Protein 4WXW (pdb70)

B-factor: mean 32.72, std 11.82, range [16.76, 80.88]

Organism: Pseudomonas aeruginosa (strain ATCC 15692 / DSM 22644 / CIP 104116 / JCM 14847 / LMG 12228 / 1C / PRS 101 / PAO1) (NCBI:txid208964)

GO terms:
  GO:0052621 diguanylate cyclase activity (F, IDA)
  GO:1900192 positive regulation of single-species biofilm formation (P, IDA)
  GO:0005515 protein binding (F, EXP)
  GO:0044010 single-species biofilm formation (P, IMP)
  GO:0071978 bacterial-type flagellum-dependent swarming motility (P, IMP)

Radius of gyration: 15.34 Å; Cα contacts (8 Å, |Δi|>4): 301; chains: 1; bounding box: 46×25×40 Å

Sequence (165 aa):
VATDELTGLFNRRHFMRMASRALEDLLPNRQHGLALIDLDHFKRINDRHGHAAGDRVLQTFAAVARSCLRDGDVLARYGGEEFVLLLPHADAEQLESSCCERLRLAFQQAEPVGVTVDTLSLSVGMTLLYADDDLDEALQRADQALYRAKRGGRNRCDATWEVTSA

Foldseek 3Di:
DQADPLQRAGAAVNVLVVVQVLLQPFDAVFKKKKKKKAWPCLVVCCVVPNDVSSSLLLNQLSVLLVVLDDDPKHKYHNDDRMIMTIGRRDDPVVNQVSVLSSFVSSQVTDRPPDDDDTIGMQMFMEMRHHVDDPVVRVVQNVVQSV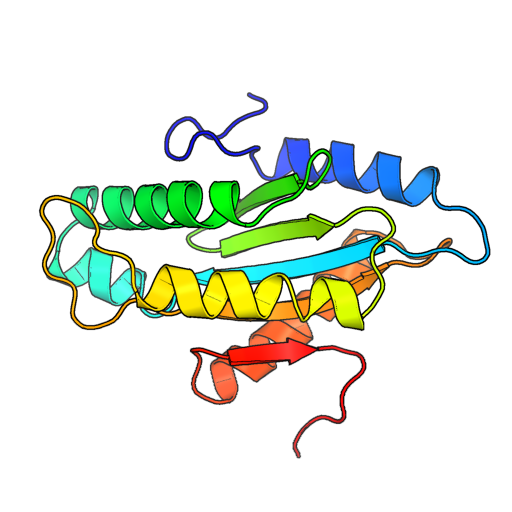QCVVVPHRDYGYSVDDGDD

Structure (mmCIF, N/CA/C/O backbone):
data_4WXW
#
_entry.id   4WXW
#
_cell.length_a   50.913
_cell.length_b   51.102
_cell.length_c   54.590
_cell.angle_alpha   90.00
_cell.angle_beta   90.00
_cell.angle_gamma   90.00
#
_symmetry.space_group_name_H-M   'P 21 21 21'
#
loop_
_entity.id
_entity.type
_entity.pdbx_description
1 polymer 'Uncharacterized protein'
2 non-polymer 'MAGNESIUM ION'
3 water water
#
loop_
_atom_site.group_PDB
_atom_site.id
_atom_site.type_symbol
_atom_site.label_atom_id
_atom_site.label_alt_id
_atom_site.label_comp_id
_atom_site.label_asym_id
_atom_site.label_entity_id
_atom_site.label_seq_id
_atom_site.pdbx_PDB_ins_code
_atom_site.Cartn_x
_atom_site.Cartn_y
_atom_site.Cartn_z
_atom_site.occupancy
_atom_site.B_iso_or_equiv
_atom_site.auth_seq_id
_atom_site.auth_comp_id
_atom_site.auth_asym_id
_atom_site.auth_atom_id
_atom_site.pdbx_PDB_model_num
ATOM 1 N N . VAL A 1 24 ? -11.270 15.599 -23.779 1.00 51.67 323 VAL A N 1
ATOM 2 C CA . VAL A 1 24 ? -11.916 16.314 -22.683 1.00 52.65 323 VAL A CA 1
ATOM 3 C C . VAL A 1 24 ? -12.372 15.328 -21.607 1.00 48.53 323 VAL A C 1
ATOM 4 O O . VAL A 1 24 ? -12.517 15.690 -20.439 1.00 53.36 323 VAL A O 1
ATOM 8 N N . ALA A 1 25 ? -12.585 14.075 -22.004 1.00 46.57 324 ALA A N 1
ATOM 9 C CA . ALA A 1 25 ? -12.953 13.024 -21.057 1.00 44.83 324 ALA A CA 1
ATOM 10 C C . ALA A 1 25 ? -11.723 12.219 -20.659 1.00 40.04 324 ALA A C 1
ATOM 11 O O . ALA A 1 25 ? -11.656 11.650 -19.566 1.00 34.15 324 ALA A O 1
ATOM 13 N N . THR A 1 26 ? -10.749 12.179 -21.561 1.00 38.17 325 THR A N 1
ATOM 14 C CA . THR A 1 26 ? -9.551 11.382 -21.363 1.00 38.86 325 THR A CA 1
ATOM 15 C C . THR A 1 26 ? -8.286 12.226 -21.308 1.00 39.26 325 THR A C 1
ATOM 16 O O . THR A 1 26 ? -8.214 13.320 -21.876 1.00 42.83 325 THR A O 1
ATOM 20 N N . ASP A 1 27 ? -7.286 11.692 -20.621 1.00 31.97 326 ASP A N 1
ATOM 21 C CA . ASP A 1 27 ? -5.970 12.292 -20.565 1.00 37.42 326 ASP A CA 1
ATOM 22 C C . ASP A 1 27 ? -5.213 11.917 -21.831 1.00 34.31 326 ASP A C 1
ATOM 23 O O . ASP A 1 27 ? -5.032 10.736 -22.131 1.00 34.75 326 ASP A O 1
ATOM 28 N N . GLU A 1 28 ? -4.776 12.918 -22.587 1.00 38.34 327 GLU A N 1
ATOM 29 C CA . GLU A 1 28 ? -4.106 12.647 -23.853 1.00 38.62 327 GLU A CA 1
ATOM 30 C C . GLU A 1 28 ? -2.814 11.851 -23.676 1.00 37.67 327 GLU A C 1
ATOM 31 O O . GLU A 1 28 ? -2.455 11.046 -24.532 1.00 38.95 327 GLU A O 1
ATOM 37 N N . LEU A 1 29 ? -2.127 12.054 -22.558 1.00 35.86 328 LEU A N 1
ATOM 38 C CA . LEU A 1 29 ? -0.855 11.371 -22.324 1.00 35.60 328 LEU A CA 1
ATOM 39 C C . LEU A 1 29 ? -1.014 9.861 -22.102 1.00 36.55 328 LEU A C 1
ATOM 40 O O . LEU A 1 29 ? -0.437 9.050 -22.831 1.00 32.74 328 LEU A O 1
ATOM 45 N N . THR A 1 30 ? -1.796 9.485 -21.095 1.00 31.13 329 THR A N 1
ATOM 46 C CA . THR A 1 30 ? -1.925 8.079 -20.704 1.00 31.79 329 THR A CA 1
ATOM 47 C C . THR A 1 30 ? -3.064 7.342 -21.396 1.00 32.89 329 THR A C 1
ATOM 48 O O . THR A 1 30 ? -3.122 6.115 -21.358 1.00 31.00 329 THR A O 1
ATOM 52 N N . GLY A 1 31 ? -3.990 8.093 -21.984 1.00 32.22 330 GLY A N 1
ATOM 53 C CA . GLY A 1 31 ? -5.199 7.507 -22.534 1.00 34.84 330 GLY A CA 1
ATOM 54 C C . GLY A 1 31 ? -6.245 7.157 -21.488 1.00 35.36 330 GLY A C 1
ATOM 55 O O . GLY A 1 31 ? -7.280 6.561 -21.805 1.00 36.85 330 GLY A O 1
ATOM 56 N N . LEU A 1 32 ? -5.982 7.504 -20.232 1.00 28.53 331 LEU A N 1
ATOM 57 C CA . LEU A 1 32 ? -6.946 7.210 -19.175 1.00 28.37 331 LEU A CA 1
ATOM 58 C C . LEU A 1 32 ? -7.940 8.349 -19.035 1.00 30.30 331 LEU A C 1
ATOM 59 O O . LEU A 1 32 ? -7.678 9.469 -19.479 1.00 31.55 331 LEU A O 1
ATOM 64 N N . PHE A 1 33 ? -9.070 8.080 -18.389 1.00 28.66 332 PHE A N 1
ATOM 65 C CA . PHE A 1 33 ? -10.001 9.147 -18.054 1.00 27.71 332 PHE A CA 1
ATOM 66 C C . PHE A 1 33 ? -9.289 10.203 -17.237 1.00 26.81 332 PHE A C 1
ATOM 67 O O . PHE A 1 33 ? -8.374 9.883 -16.479 1.00 25.75 332 PHE A O 1
ATOM 75 N N . ASN A 1 34 ? -9.692 11.457 -17.396 1.00 27.47 333 ASN A N 1
ATOM 76 C CA . ASN A 1 34 ? -9.124 12.504 -16.555 1.00 27.57 333 ASN A CA 1
ATOM 77 C C . ASN A 1 34 ? -9.953 12.653 -15.288 1.00 27.22 333 ASN A C 1
ATOM 78 O O . ASN A 1 34 ? -10.996 12.007 -15.126 1.00 25.44 333 ASN A O 1
ATOM 83 N N . ARG A 1 35 ? -9.464 13.483 -14.377 1.00 26.21 334 ARG A N 1
ATOM 84 C CA . ARG A 1 35 ? -10.041 13.605 -13.053 1.00 28.70 334 ARG A CA 1
ATOM 85 C C . ARG A 1 35 ? -11.504 14.060 -13.085 1.00 28.87 334 ARG A C 1
ATOM 86 O O . ARG A 1 35 ? -12.363 13.479 -12.427 1.00 23.07 334 ARG A O 1
ATOM 94 N N . ARG A 1 36 ? -11.782 15.110 -13.850 1.00 26.95 335 ARG A N 1
ATOM 95 C CA . ARG A 1 36 ? -13.122 15.679 -13.880 1.00 30.34 335 ARG A CA 1
ATOM 96 C C . ARG A 1 36 ? -14.159 14.677 -14.397 1.00 28.68 335 ARG A C 1
ATOM 97 O O . ARG A 1 36 ? -15.264 14.583 -13.868 1.00 32.00 335 ARG A O 1
ATOM 105 N N . HIS A 1 37 ? -13.798 13.933 -15.429 1.00 27.68 336 HIS A N 1
ATOM 106 C CA . HIS A 1 37 ? -14.706 12.930 -15.972 1.00 31.11 336 HIS A CA 1
ATOM 107 C C . HIS A 1 37 ? -14.925 11.786 -14.987 1.00 30.62 336 HIS A C 1
ATOM 108 O O . HIS A 1 37 ? -16.055 11.340 -14.781 1.00 29.36 336 HIS A O 1
ATOM 115 N N . PHE A 1 38 ? -13.839 11.308 -14.390 1.00 29.06 337 PHE A N 1
ATOM 116 C CA . PHE A 1 38 ? -13.942 10.280 -13.355 1.00 26.94 337 PHE A CA 1
ATOM 117 C C . PHE A 1 38 ? -14.958 10.664 -12.298 1.00 26.73 337 PHE A C 1
ATOM 118 O O . PHE A 1 38 ? -15.797 9.855 -11.900 1.00 28.23 337 PHE A O 1
ATOM 126 N N . MET A 1 39 ? -14.877 11.902 -11.826 1.00 27.12 338 MET A N 1
ATOM 127 C CA . MET A 1 39 ? -15.750 12.327 -10.737 1.00 28.19 338 MET A CA 1
ATOM 128 C C . MET A 1 39 ? -17.219 12.202 -11.146 1.00 32.75 338 MET A C 1
ATOM 129 O O . MET A 1 39 ? -18.060 11.830 -10.347 1.00 30.83 338 MET A O 1
ATOM 134 N N . ARG A 1 40 ? -17.520 12.486 -12.402 1.00 35.36 339 ARG A N 1
ATOM 135 C CA . ARG A 1 40 ? -18.891 12.328 -12.873 1.00 38.52 339 ARG A CA 1
ATOM 136 C C . ARG A 1 40 ? -19.277 10.853 -12.974 1.00 32.31 339 ARG A C 1
ATOM 137 O O . ARG A 1 40 ? -20.380 10.468 -12.590 1.00 36.37 339 ARG A O 1
ATOM 145 N N . MET A 1 41 ? -18.371 10.025 -13.479 1.00 30.78 340 MET A N 1
ATOM 146 C CA . MET A 1 41 ? -18.638 8.596 -13.575 1.00 33.05 340 MET A CA 1
ATOM 147 C C . MET A 1 41 ? -18.860 7.986 -12.196 1.00 31.35 340 MET A C 1
ATOM 148 O O . MET A 1 41 ? -19.822 7.240 -11.974 1.00 28.56 340 MET A O 1
ATOM 153 N N . ALA A 1 42 ? -17.951 8.303 -11.279 1.00 27.73 341 ALA A N 1
ATOM 154 C CA . ALA A 1 42 ? -17.961 7.711 -9.945 1.00 26.93 341 ALA A CA 1
ATOM 155 C C . ALA A 1 42 ? -19.163 8.212 -9.164 1.00 30.64 341 ALA A C 1
ATOM 156 O O . ALA A 1 42 ? -19.777 7.470 -8.400 1.00 26.20 341 ALA A O 1
ATOM 158 N N . SER A 1 43 ? -19.510 9.476 -9.379 1.00 33.00 342 SER A N 1
ATOM 159 C CA . SER A 1 43 ? -20.674 10.063 -8.716 1.00 35.48 342 SER A CA 1
ATOM 160 C C . SER A 1 43 ? -21.953 9.335 -9.101 1.00 36.08 342 SER A C 1
ATOM 161 O O . SER A 1 43 ? -22.792 9.048 -8.252 1.00 41.17 342 SER A O 1
ATOM 164 N N . ARG A 1 44 ? -22.093 9.039 -10.388 1.00 38.11 343 ARG A N 1
ATOM 165 C CA . ARG A 1 44 ? -23.253 8.305 -10.882 1.00 40.93 343 ARG A CA 1
ATOM 166 C C . ARG A 1 44 ? -23.298 6.897 -10.308 1.00 44.15 343 ARG A C 1
ATOM 167 O O . ARG A 1 44 ? -24.350 6.416 -9.882 1.00 43.36 343 ARG A O 1
ATOM 175 N N . ALA A 1 45 ? -22.146 6.237 -10.308 1.00 36.97 344 ALA A N 1
ATOM 176 C CA . ALA A 1 45 ? -22.054 4.874 -9.799 1.00 34.20 344 ALA A CA 1
ATOM 177 C C . ALA A 1 45 ? -22.428 4.829 -8.320 1.00 35.30 344 ALA A C 1
ATOM 178 O O . ALA A 1 45 ? -23.059 3.881 -7.860 1.00 37.38 344 ALA A O 1
ATOM 180 N N . LEU A 1 46 ? -22.047 5.868 -7.581 1.00 33.44 345 LEU A N 1
ATOM 181 C CA . LEU A 1 46 ? -22.338 5.928 -6.152 1.00 38.08 345 LEU A CA 1
ATOM 182 C C . LEU A 1 46 ? -23.834 6.147 -5.912 1.00 45.00 345 LEU A C 1
ATOM 183 O O . LEU A 1 46 ? -24.415 5.555 -5.005 1.00 44.05 345 LEU A O 1
ATOM 188 N N . GLU A 1 47 ? -24.459 6.987 -6.730 1.00 46.12 346 GLU A N 1
ATOM 189 C CA . GLU A 1 47 ? -25.892 7.243 -6.596 1.00 44.68 346 GLU A CA 1
ATOM 190 C C . GLU A 1 47 ? -26.728 6.010 -6.925 1.00 46.62 346 GLU A C 1
ATOM 191 O O . GLU A 1 47 ? -27.805 5.816 -6.369 1.00 48.62 346 GLU A O 1
ATOM 197 N N . ASP A 1 48 ? -26.235 5.188 -7.844 1.00 45.86 347 ASP A N 1
ATOM 198 C CA . ASP A 1 48 ? -26.927 3.968 -8.234 1.00 49.60 347 ASP A CA 1
ATOM 199 C C . ASP A 1 48 ? -26.722 2.824 -7.237 1.00 45.56 347 ASP A C 1
ATOM 200 O O . ASP A 1 48 ? -27.308 1.758 -7.394 1.00 45.85 347 ASP A O 1
ATOM 205 N N . LEU A 1 49 ? -25.887 3.044 -6.223 1.00 45.98 348 LEU A N 1
ATOM 206 C CA . LEU A 1 49 ? -25.519 1.993 -5.272 1.00 41.49 348 LEU A CA 1
ATOM 207 C C . LEU A 1 49 ? -26.695 1.555 -4.388 1.00 45.44 348 LEU A C 1
ATOM 208 O O . LEU A 1 49 ? -27.278 2.361 -3.661 1.00 46.13 348 LEU A O 1
ATOM 213 N N . LEU A 1 50 ? -27.028 0.269 -4.469 1.00 48.80 349 LEU A N 1
ATOM 214 C CA . LEU A 1 50 ? -28.095 -0.334 -3.673 1.00 47.91 349 LEU A CA 1
ATOM 215 C C . LEU A 1 50 ? -27.688 -0.457 -2.201 1.00 44.69 349 LEU A C 1
ATOM 216 O O . LEU A 1 50 ? -26.501 -0.599 -1.899 1.00 40.56 349 LEU A O 1
ATOM 221 N N . PRO A 1 51 ? -28.677 -0.410 -1.284 1.00 48.39 350 PRO A N 1
ATOM 222 C CA . PRO A 1 51 ? -28.527 -0.480 0.178 1.00 47.95 350 PRO A CA 1
ATOM 223 C C . PRO A 1 51 ? -27.403 -1.374 0.717 1.00 44.50 350 PRO A C 1
ATOM 224 O O . PRO A 1 51 ? -26.562 -0.886 1.474 1.00 50.88 350 PRO A O 1
ATOM 228 N N . ASN A 1 52 ? -27.391 -2.651 0.356 1.00 44.70 351 ASN A N 1
ATOM 229 C CA . ASN A 1 52 ? -26.444 -3.593 0.960 1.00 45.46 351 ASN A CA 1
ATOM 230 C C . ASN A 1 52 ? -25.255 -3.898 0.069 1.00 48.26 351 ASN A C 1
ATOM 231 O O . ASN A 1 52 ? -24.694 -4.996 0.117 1.00 51.45 351 ASN A O 1
ATOM 236 N N . ARG A 1 53 ? -24.879 -2.930 -0.753 1.00 38.69 352 ARG A N 1
ATOM 237 C CA . ARG A 1 53 ? -23.837 -3.163 -1.735 1.00 37.70 352 ARG A CA 1
ATOM 238 C C . ARG A 1 53 ? -22.701 -2.170 -1.532 1.00 37.36 352 ARG A C 1
ATOM 239 O O . ARG A 1 53 ? -22.808 -1.264 -0.714 1.00 32.46 352 ARG A O 1
ATOM 247 N N . GLN A 1 54 ? -21.610 -2.342 -2.267 1.00 27.68 353 GLN A N 1
ATOM 248 C CA . GLN A 1 54 ? -20.485 -1.432 -2.105 1.00 28.79 353 GLN A CA 1
ATOM 249 C C . GLN A 1 54 ? -19.594 -1.434 -3.327 1.00 24.15 353 GLN A C 1
ATOM 250 O O . GLN A 1 54 ? -19.555 -2.414 -4.072 1.00 27.02 353 GLN A O 1
ATOM 256 N N . HIS A 1 55 ? -18.870 -0.334 -3.517 1.00 24.32 354 HIS A N 1
ATOM 257 C CA . HIS A 1 55 ? -17.860 -0.252 -4.560 1.00 26.91 354 HIS A CA 1
ATOM 258 C C . HIS A 1 55 ? -16.484 -0.186 -3.897 1.00 22.87 354 HIS A C 1
ATOM 259 O O . HIS A 1 55 ? -16.361 0.259 -2.748 1.00 24.55 354 HIS A O 1
ATOM 266 N N . GLY A 1 56 ? -15.454 -0.604 -4.627 1.00 20.77 355 GLY A N 1
ATOM 267 C CA . GLY A 1 56 ? -14.081 -0.441 -4.169 1.00 20.64 355 GLY A CA 1
ATOM 268 C C . GLY A 1 56 ? -13.493 0.842 -4.735 1.00 19.42 355 GLY A C 1
ATOM 269 O O . GLY A 1 56 ? -13.711 1.163 -5.904 1.00 20.36 355 GLY A O 1
ATOM 270 N N . LEU A 1 57 ? -12.749 1.572 -3.911 1.00 18.58 356 LEU A N 1
ATOM 271 C CA . LEU A 1 57 ? -12.155 2.837 -4.326 1.00 17.24 356 LEU A CA 1
ATOM 272 C C . LEU A 1 57 ? -10.721 2.902 -3.840 1.00 19.21 356 LEU A C 1
ATOM 273 O O . LEU A 1 57 ? -10.44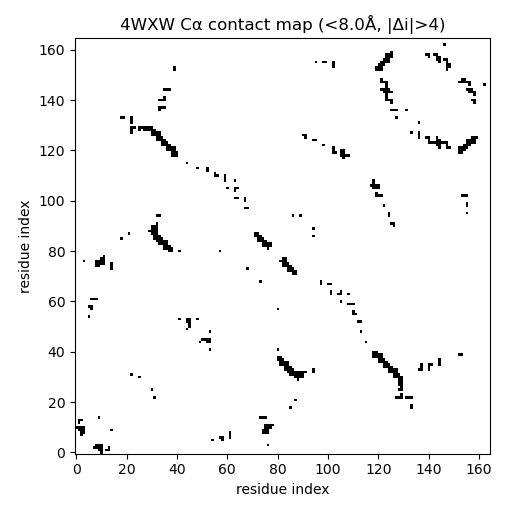4 2.559 -2.690 1.00 19.71 356 LEU A O 1
ATOM 278 N N . ALA A 1 58 ? -9.801 3.339 -4.693 1.00 16.76 357 ALA A N 1
ATOM 279 C CA . ALA A 1 58 ? -8.415 3.442 -4.254 1.00 16.97 357 ALA A CA 1
ATOM 280 C C . ALA A 1 58 ? -7.698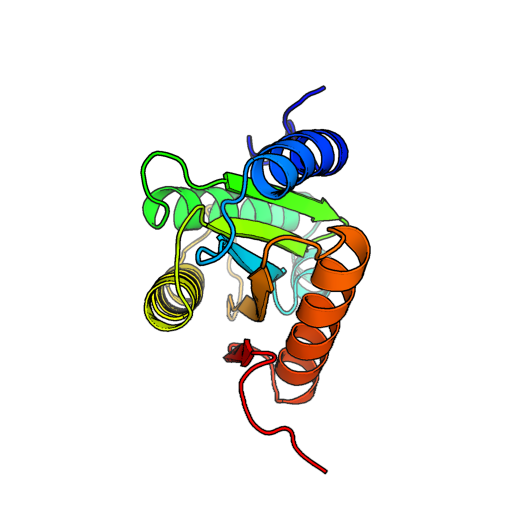 4.621 -4.869 1.00 20.01 357 ALA A C 1
ATOM 281 O O . ALA A 1 58 ? -7.952 4.970 -6.024 1.00 19.31 357 ALA A O 1
ATOM 283 N N . LEU A 1 59 ? -6.778 5.207 -4.102 1.00 18.10 358 LEU A N 1
ATOM 284 C CA . LEU A 1 59 ? -5.867 6.225 -4.629 1.00 19.47 358 LEU A CA 1
ATOM 285 C C . LEU A 1 59 ? -4.471 5.638 -4.726 1.00 18.94 358 LEU A C 1
ATOM 286 O O . LEU A 1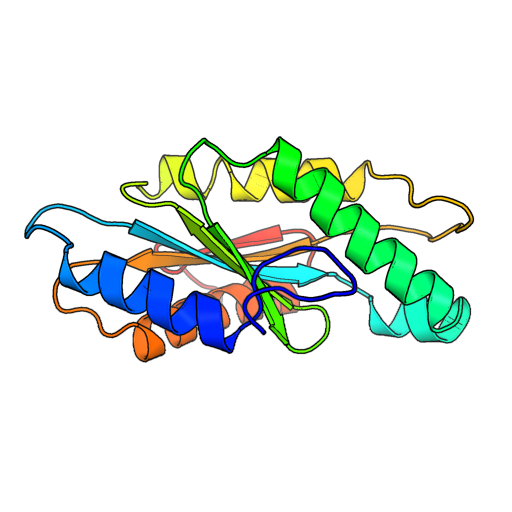 59 ? -4.026 4.940 -3.821 1.00 18.81 358 LEU A O 1
ATOM 291 N N . ILE A 1 60 ? -3.796 5.927 -5.835 1.00 20.91 359 ILE A N 1
ATOM 292 C CA . ILE A 1 60 ? -2.550 5.276 -6.208 1.00 20.12 359 ILE A CA 1
ATOM 293 C C . ILE A 1 60 ? -1.494 6.335 -6.483 1.00 21.51 359 ILE A C 1
ATOM 294 O O . ILE A 1 60 ? -1.737 7.242 -7.274 1.00 23.06 359 ILE A O 1
ATOM 299 N N . ASP A 1 61 ? -0.329 6.228 -5.842 1.00 19.65 360 ASP A N 1
ATOM 300 C CA . ASP A 1 61 ? 0.771 7.152 -6.121 1.00 21.05 360 ASP A CA 1
ATOM 301 C C . ASP A 1 61 ? 1.932 6.402 -6.758 1.00 19.82 360 ASP A C 1
ATOM 302 O O . ASP A 1 61 ? 2.304 5.339 -6.282 1.00 20.87 360 ASP A O 1
ATOM 307 N N . LEU A 1 62 ? 2.479 6.921 -7.862 1.00 19.60 361 LEU A N 1
ATOM 308 C CA . LEU A 1 62 ? 3.692 6.328 -8.412 1.00 22.12 361 LEU A CA 1
ATOM 309 C C . LEU A 1 62 ? 4.876 6.800 -7.581 1.00 25.75 361 LEU A C 1
ATOM 310 O O . LEU A 1 62 ? 5.215 7.982 -7.601 1.00 24.73 361 LEU A O 1
ATOM 315 N N . ASP A 1 63 ? 5.496 5.878 -6.852 1.00 25.08 362 ASP A N 1
ATOM 316 C CA . ASP A 1 63 ? 6.590 6.207 -5.939 1.00 24.10 362 ASP A CA 1
ATOM 317 C C . ASP A 1 63 ? 7.780 6.815 -6.681 1.00 29.28 362 ASP A C 1
ATOM 318 O O . ASP A 1 63 ? 8.118 6.392 -7.797 1.00 25.88 362 ASP A O 1
ATOM 323 N N . HIS A 1 64 ? 8.402 7.808 -6.053 1.00 29.60 363 HIS A N 1
ATOM 324 C CA . HIS A 1 64 ? 9.642 8.411 -6.553 1.00 33.31 363 HIS A CA 1
ATOM 325 C C . HIS A 1 64 ? 9.519 9.020 -7.951 1.00 29.81 363 HIS A C 1
ATOM 326 O O . HIS A 1 64 ? 10.523 9.185 -8.639 1.00 28.27 363 HIS A O 1
ATOM 333 N N . PHE A 1 65 ? 8.304 9.378 -8.357 1.00 29.02 364 PHE A N 1
ATOM 334 C CA . PHE A 1 65 ? 8.105 9.965 -9.679 1.00 27.94 364 PHE A CA 1
ATOM 335 C C . PHE A 1 65 ? 8.946 11.222 -9.871 1.00 30.04 364 PHE A C 1
ATOM 336 O O . PHE A 1 65 ? 9.598 11.387 -10.904 1.00 27.59 364 PHE A O 1
ATOM 344 N N . LYS A 1 66 ? 8.924 12.118 -8.889 1.00 28.98 365 LYS A N 1
ATOM 345 C CA . LYS A 1 66 ? 9.655 13.373 -9.037 1.00 30.58 365 LYS A CA 1
ATOM 346 C C . LYS A 1 66 ? 11.148 13.111 -9.153 1.00 25.45 365 LYS A C 1
ATOM 347 O O . LYS A 1 66 ? 11.830 13.779 -9.915 1.00 24.40 365 LYS A O 1
ATOM 353 N N . ARG A 1 67 ? 11.639 12.122 -8.407 1.00 24.74 366 ARG A N 1
ATOM 354 C CA . ARG A 1 67 ? 13.046 11.740 -8.463 1.00 27.17 366 ARG A CA 1
ATOM 355 C C . ARG A 1 67 ? 13.369 11.224 -9.854 1.00 28.66 366 ARG A C 1
ATOM 356 O O . ARG A 1 67 ? 14.419 11.534 -10.423 1.00 25.58 366 ARG A O 1
ATOM 364 N N . ILE A 1 68 ? 12.457 10.430 -10.402 1.00 22.79 367 ILE A N 1
ATOM 365 C CA . ILE A 1 68 ? 12.636 9.944 -11.765 1.00 25.32 367 ILE A CA 1
ATOM 366 C C . ILE A 1 68 ? 12.654 11.089 -12.753 1.00 26.27 367 ILE A C 1
ATOM 367 O O . ILE A 1 68 ? 13.563 11.176 -13.571 1.00 30.11 367 ILE A O 1
ATOM 372 N N . ASN A 1 69 ? 11.651 11.962 -12.686 1.00 22.48 368 ASN A N 1
ATOM 373 C CA . ASN A 1 69 ? 11.577 13.126 -13.570 1.00 22.22 368 ASN A CA 1
ATOM 374 C C . ASN A 1 69 ? 12.830 14.014 -13.448 1.00 26.54 368 ASN A C 1
ATOM 375 O O . ASN A 1 69 ? 13.347 14.528 -14.446 1.00 25.22 368 ASN A O 1
ATOM 380 N N . ASP A 1 70 ? 13.320 14.192 -12.221 1.00 25.04 369 ASP A N 1
ATOM 381 C CA . ASP A 1 70 ? 14.511 15.008 -11.979 1.00 25.35 369 ASP A CA 1
ATOM 382 C C . ASP A 1 70 ? 15.805 14.466 -12.651 1.00 26.54 369 ASP A C 1
ATOM 383 O O . ASP A 1 70 ? 16.590 15.237 -13.218 1.00 31.15 369 ASP A O 1
ATOM 388 N N . ARG A 1 71 ? 16.022 13.150 -12.568 1.00 24.75 370 ARG A N 1
ATOM 389 C CA . ARG A 1 71 ? 17.281 12.507 -13.003 1.00 27.11 370 ARG A CA 1
ATOM 390 C C . ARG A 1 71 ? 17.272 12.191 -14.518 1.00 30.13 370 ARG A C 1
ATOM 391 O O . ARG A 1 71 ? 18.332 12.288 -15.197 1.00 29.45 370 ARG A O 1
ATOM 399 N N . HIS A 1 72 ? 16.060 11.908 -15.020 1.00 26.92 371 HIS A N 1
ATOM 400 C CA . HIS A 1 72 ? 15.741 11.337 -16.322 1.00 27.96 371 HIS A CA 1
ATOM 401 C C . HIS A 1 72 ? 15.060 12.322 -17.248 1.00 31.21 371 HIS A C 1
ATOM 402 O O . HIS A 1 72 ? 15.082 12.107 -18.450 1.00 28.45 371 HIS A O 1
ATOM 409 N N . GLY A 1 73 ? 14.455 13.379 -16.715 1.00 25.22 372 GLY A N 1
ATOM 410 C CA . GLY A 1 73 ? 13.812 14.312 -17.599 1.00 24.75 372 GLY A CA 1
ATOM 411 C C . GLY A 1 73 ? 12.313 14.137 -17.806 1.00 28.30 372 GLY A C 1
ATOM 412 O O . GLY A 1 73 ? 11.756 13.077 -17.525 1.00 24.91 372 GLY A O 1
ATOM 413 N N . HIS A 1 74 ? 11.639 15.178 -18.303 1.00 24.17 373 HIS A N 1
ATOM 414 C CA . HIS A 1 74 ? 10.170 15.131 -18.402 1.00 25.87 373 HIS A CA 1
ATOM 415 C C . HIS A 1 74 ? 9.651 14.050 -19.337 1.00 27.36 373 HIS A C 1
ATOM 416 O O . HIS A 1 74 ? 8.610 13.458 -19.076 1.00 25.15 373 HIS A O 1
ATOM 423 N N . ALA A 1 75 ? 10.352 13.792 -20.432 1.00 24.67 374 ALA A N 1
ATOM 424 C CA . ALA A 1 75 ? 9.852 12.792 -21.368 1.00 23.68 374 ALA A CA 1
ATOM 425 C C . ALA A 1 75 ? 9.945 11.403 -20.731 1.00 25.70 374 ALA A C 1
ATOM 426 O O . ALA A 1 75 ? 9.070 10.556 -20.927 1.00 28.88 374 ALA A O 1
ATOM 428 N N . ALA A 1 76 ? 10.997 11.177 -19.953 1.00 25.42 375 ALA A N 1
ATOM 429 C CA . ALA A 1 76 ? 11.136 9.905 -19.242 1.00 28.11 375 ALA A CA 1
ATOM 430 C C . ALA A 1 76 ? 10.012 9.728 -18.219 1.00 27.43 375 ALA A C 1
ATOM 431 O O . ALA A 1 76 ? 9.460 8.641 -18.075 1.00 27.60 375 ALA A O 1
ATOM 433 N N . GLY A 1 77 ? 9.667 10.801 -17.518 1.00 24.61 376 GLY A N 1
ATOM 434 C CA . GLY A 1 77 ? 8.527 10.775 -16.614 1.00 25.40 376 GLY A CA 1
ATOM 435 C C . GLY A 1 77 ? 7.240 10.412 -17.329 1.00 28.42 376 GLY A C 1
ATOM 436 O O . GLY A 1 77 ? 6.443 9.612 -16.840 1.00 23.23 376 GLY A O 1
ATOM 437 N N . ASP A 1 78 ? 7.031 11.013 -18.494 1.00 23.18 377 ASP A N 1
ATOM 438 C CA . ASP A 1 78 ? 5.909 10.651 -19.364 1.00 23.42 377 ASP A CA 1
ATOM 439 C C . ASP A 1 78 ? 5.876 9.166 -19.697 1.00 24.23 377 ASP A C 1
ATOM 440 O O . ASP A 1 78 ? 4.822 8.536 -19.646 1.00 24.75 377 ASP A O 1
ATOM 445 N N . ARG A 1 79 ? 7.025 8.595 -20.029 1.00 23.27 378 ARG A N 1
ATOM 446 C CA . ARG A 1 79 ? 7.052 7.166 -20.334 1.00 25.18 378 ARG A CA 1
ATOM 447 C C . ARG A 1 79 ? 6.701 6.320 -19.107 1.00 26.18 378 ARG A C 1
ATOM 448 O O . ARG A 1 79 ? 6.088 5.250 -19.228 1.00 25.71 378 ARG A O 1
ATOM 456 N N . VAL A 1 80 ? 7.058 6.796 -17.920 1.00 23.24 379 VAL A N 1
ATOM 457 C CA . VAL A 1 80 ? 6.695 6.057 -16.708 1.00 23.82 379 VAL A CA 1
ATOM 458 C C . VAL A 1 80 ? 5.190 6.127 -16.446 1.00 24.33 379 VAL A C 1
ATOM 459 O O . VAL A 1 80 ? 4.578 5.114 -16.120 1.00 22.40 379 VAL A O 1
ATOM 463 N N . LEU A 1 81 ? 4.582 7.298 -16.631 1.00 23.71 380 LEU A N 1
ATOM 464 C CA . LEU A 1 81 ? 3.121 7.410 -16.539 1.00 22.28 380 LEU A CA 1
ATOM 465 C C . LEU A 1 81 ? 2.442 6.463 -17.526 1.00 24.90 380 LEU A C 1
ATOM 466 O O . LEU A 1 81 ? 1.468 5.784 -17.185 1.00 25.10 380 LEU A O 1
ATOM 471 N N . GLN A 1 82 ? 2.969 6.406 -18.747 1.00 22.45 381 GLN A N 1
ATOM 472 C CA . GLN A 1 82 ? 2.360 5.580 -19.786 1.00 23.42 381 GLN A CA 1
ATOM 473 C C . GLN A 1 82 ? 2.571 4.103 -19.478 1.00 23.46 381 GLN A C 1
ATOM 474 O O . GLN A 1 82 ? 1.710 3.269 -19.766 1.00 25.16 381 GLN A O 1
ATOM 480 N N . THR A 1 83 ? 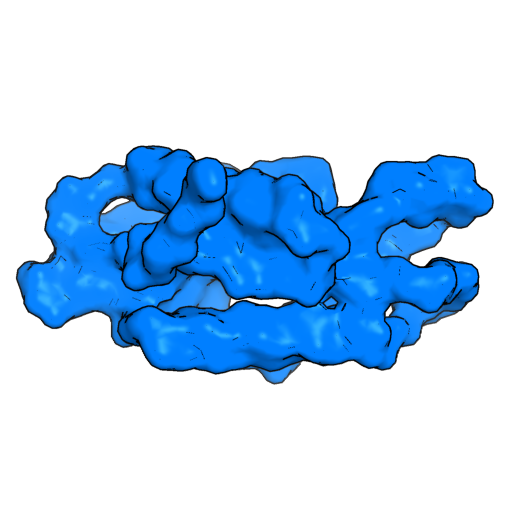3.715 3.783 -18.884 1.00 25.21 382 THR A N 1
ATOM 481 C CA . THR A 1 83 ? 3.992 2.410 -18.494 1.00 25.19 382 THR A CA 1
ATOM 482 C C . THR A 1 83 ? 3.006 1.956 -17.428 1.00 22.43 382 THR A C 1
ATOM 483 O O . THR A 1 83 ? 2.457 0.847 -17.507 1.00 24.13 382 THR A O 1
ATOM 487 N N . PHE A 1 84 ? 2.758 2.817 -16.442 1.00 22.33 383 PHE A N 1
ATOM 488 C CA . PHE A 1 84 ? 1.752 2.499 -15.435 1.00 22.49 383 PHE A CA 1
ATOM 489 C C . PHE A 1 84 ? 0.386 2.235 -16.068 1.00 24.73 383 PHE A C 1
ATOM 490 O O . PHE A 1 84 ? -0.259 1.235 -15.771 1.00 23.97 383 PHE A O 1
ATOM 498 N N . ALA A 1 85 ? -0.051 3.126 -16.955 1.00 25.29 384 ALA A N 1
ATOM 499 C CA . ALA A 1 85 ? -1.359 2.982 -17.590 1.00 22.59 384 ALA A CA 1
ATOM 500 C C . ALA A 1 85 ? -1.491 1.653 -18.325 1.00 26.96 384 ALA A C 1
ATOM 501 O O . ALA A 1 85 ? -2.550 1.002 -18.303 1.00 26.27 384 ALA A O 1
ATOM 503 N N . ALA A 1 86 ? -0.412 1.242 -18.977 1.00 23.13 385 ALA A N 1
ATOM 504 C CA . ALA A 1 86 ? -0.436 0.011 -19.756 1.00 31.38 385 ALA A CA 1
ATOM 505 C C . ALA A 1 86 ? -0.539 -1.176 -18.812 1.00 31.75 385 ALA A C 1
ATOM 506 O O . ALA A 1 86 ? -1.401 -2.040 -18.976 1.00 29.66 385 ALA A O 1
ATOM 508 N N . VAL A 1 87 ? 0.329 -1.190 -17.803 1.00 27.76 386 VAL A N 1
ATOM 509 C CA . VAL A 1 87 ? 0.334 -2.230 -16.788 1.00 30.45 386 VAL A CA 1
ATOM 510 C C . VAL A 1 87 ? -1.027 -2.346 -16.107 1.00 33.59 386 VAL A C 1
ATOM 511 O O . VAL A 1 87 ? -1.546 -3.442 -15.885 1.00 28.52 386 VAL A O 1
ATOM 515 N N . ALA A 1 88 ? -1.615 -1.200 -15.802 1.00 29.39 387 ALA A N 1
ATOM 516 C CA . ALA A 1 88 ? -2.834 -1.174 -15.017 1.00 28.00 387 ALA A CA 1
ATOM 517 C C . ALA A 1 88 ? -4.023 -1.667 -15.814 1.00 35.21 387 ALA A C 1
ATOM 518 O O . ALA A 1 88 ? -4.855 -2.417 -15.298 1.00 32.52 387 ALA A O 1
ATOM 520 N N . ARG A 1 89 ? -4.091 -1.265 -17.079 1.00 32.27 388 ARG A N 1
ATOM 521 C CA . ARG A 1 89 ? -5.190 -1.668 -17.947 1.00 30.98 388 ARG A CA 1
ATOM 522 C C . ARG A 1 89 ? -5.334 -3.172 -17.977 1.00 32.56 388 ARG A C 1
ATOM 523 O O . ARG A 1 89 ? -6.442 -3.709 -17.985 1.00 38.16 388 ARG A O 1
ATOM 531 N N . SER A 1 90 ? -4.194 -3.850 -17.979 1.00 35.34 389 SER A N 1
ATOM 532 C CA . SER A 1 90 ? -4.155 -5.301 -18.023 1.00 33.93 389 SER A CA 1
ATOM 533 C C . SER A 1 90 ? -4.603 -5.967 -16.720 1.00 35.86 389 SER A C 1
ATOM 534 O O . SER A 1 90 ? -4.800 -7.178 -16.686 1.00 41.74 389 SER A O 1
ATOM 537 N N . CYS A 1 91 ? -4.753 -5.188 -15.649 1.00 31.60 390 CYS A N 1
ATOM 538 C CA . CYS A 1 91 ? -5.183 -5.741 -14.365 1.00 30.32 390 CYS A CA 1
ATOM 539 C C . CYS A 1 91 ? -6.671 -5.547 -14.125 1.00 33.52 390 CYS A C 1
ATOM 540 O O . CYS A 1 91 ? -7.258 -6.245 -13.307 1.00 36.56 390 CYS A O 1
ATOM 543 N N . LEU A 1 92 ? -7.273 -4.603 -14.842 1.00 27.24 391 LEU A N 1
ATOM 544 C CA . LEU A 1 92 ? -8.664 -4.226 -14.607 1.00 24.42 391 LEU A CA 1
ATOM 545 C C . LEU A 1 92 ? -9.654 -5.154 -15.287 1.00 25.94 391 LEU A C 1
ATOM 546 O O . LEU A 1 92 ? -9.362 -5.718 -16.328 1.00 26.56 391 LEU A O 1
ATOM 551 N N . ARG A 1 93 ? -10.828 -5.291 -14.681 1.00 21.22 392 ARG A N 1
ATOM 552 C CA . ARG A 1 93 ? -11.937 -6.011 -15.292 1.00 20.73 392 ARG A CA 1
ATOM 553 C C . ARG A 1 93 ? -12.718 -5.125 -16.231 1.00 23.49 392 ARG A C 1
ATOM 554 O O . ARG A 1 93 ? -12.656 -3.893 -16.147 1.00 21.50 392 ARG A O 1
ATOM 562 N N . ASP A 1 94 ? -13.447 -5.772 -17.134 1.00 22.45 393 ASP A N 1
ATOM 563 C CA . ASP A 1 94 ? -14.596 -5.180 -17.797 1.00 21.89 393 ASP A CA 1
ATOM 564 C C . ASP A 1 94 ? -15.373 -4.349 -16.776 1.00 21.12 393 ASP A C 1
ATOM 565 O O . ASP A 1 94 ? -15.778 -4.865 -15.734 1.00 22.82 393 ASP A O 1
ATOM 570 N N . GLY A 1 95 ? -15.532 -3.058 -17.043 1.00 20.59 394 GLY A N 1
ATOM 571 C CA . GLY A 1 95 ? -16.338 -2.214 -16.178 1.00 21.08 394 GLY A CA 1
ATOM 572 C C . GLY A 1 95 ? -15.605 -1.497 -15.053 1.00 22.17 394 GLY A C 1
ATOM 573 O O . GLY A 1 95 ? -16.202 -0.688 -14.347 1.00 22.36 394 GLY A O 1
ATOM 574 N N . ASP A 1 96 ? -14.334 -1.819 -14.853 1.00 19.91 395 ASP A N 1
ATOM 575 C CA . ASP A 1 96 ? -13.517 -1.122 -13.858 1.00 20.53 395 ASP A CA 1
ATOM 576 C C . ASP A 1 96 ? -13.025 0.196 -14.436 1.00 19.14 395 ASP A C 1
ATOM 577 O O . ASP A 1 96 ? -12.813 0.303 -15.652 1.00 21.38 395 ASP A O 1
ATOM 582 N N . VAL A 1 97 ? -12.822 1.191 -13.574 1.00 18.97 396 VAL A N 1
ATOM 583 C CA . VAL A 1 97 ? -12.474 2.528 -14.051 1.00 21.12 396 VAL A CA 1
ATOM 584 C C . VAL A 1 97 ? -11.209 3.061 -13.384 1.00 24.48 396 VAL A C 1
ATOM 585 O O . VAL A 1 97 ? -11.095 3.073 -12.154 1.00 24.73 396 VAL A O 1
ATOM 589 N N . LEU A 1 98 ? -10.260 3.500 -14.206 1.00 23.67 397 LEU A N 1
ATOM 590 C CA . LEU A 1 98 ? -9.004 4.044 -13.707 1.00 24.32 397 LEU A CA 1
ATOM 591 C C . LEU A 1 98 ? -8.783 5.395 -14.347 1.00 28.45 397 LEU A C 1
ATOM 592 O O . LEU A 1 98 ? -8.952 5.555 -15.560 1.00 26.36 397 LEU A O 1
ATOM 597 N N . ALA A 1 99 ? -8.429 6.381 -13.538 1.00 24.07 398 ALA A N 1
ATOM 598 C CA . ALA A 1 99 ? -8.264 7.722 -14.062 1.00 22.87 398 ALA A CA 1
ATOM 599 C C . ALA A 1 99 ? -7.070 8.449 -13.453 1.00 26.30 398 ALA A C 1
ATOM 600 O O . ALA A 1 99 ? -6.630 8.106 -12.364 1.00 23.45 398 ALA A O 1
ATOM 602 N N . ARG A 1 100 ? -6.554 9.456 -14.164 1.00 26.22 399 ARG A N 1
ATOM 603 C CA . ARG A 1 100 ? -5.623 10.423 -13.562 1.00 30.58 399 ARG A CA 1
ATOM 604 C C . ARG A 1 100 ? -6.308 11.141 -12.423 1.00 31.16 399 ARG A C 1
ATOM 605 O O . ARG A 1 100 ? -7.471 11.537 -12.521 1.00 36.30 399 ARG A O 1
ATOM 613 N N . TYR A 1 101 ? -5.580 11.364 -11.349 1.00 27.55 400 TYR A N 1
ATOM 614 C CA . TYR A 1 101 ? -6.158 12.095 -10.245 1.00 27.61 400 TYR A CA 1
ATOM 615 C C . TYR A 1 101 ? -5.466 13.439 -10.062 1.00 39.76 400 TYR A C 1
ATOM 616 O O . TYR A 1 101 ? -6.017 14.353 -9.452 1.00 45.74 400 TYR A O 1
ATOM 625 N N . GLY A 1 102 ? -4.257 13.558 -10.598 1.00 38.11 401 GLY A N 1
ATOM 626 C CA . GLY A 1 102 ? -3.476 14.770 -10.417 1.00 39.70 401 GLY A CA 1
ATOM 627 C C . GLY A 1 102 ? -2.038 14.400 -10.133 1.00 39.24 401 GLY A C 1
ATOM 628 O O . GLY A 1 102 ? -1.772 13.455 -9.389 1.00 36.01 401 GLY A O 1
ATOM 629 N N . GLY A 1 103 ? -1.110 15.142 -10.729 1.00 37.53 402 GLY A N 1
ATOM 630 C CA . GLY A 1 103 ? 0.299 14.809 -10.658 1.00 38.14 402 GLY A CA 1
ATOM 631 C C . GLY A 1 103 ? 0.602 13.392 -11.113 1.00 34.46 402 GLY A C 1
ATOM 632 O O . GLY A 1 103 ? 0.300 12.993 -12.245 1.00 34.82 402 GLY A O 1
ATOM 633 N N . GLU A 1 104 ? 1.218 12.619 -10.228 1.00 29.78 403 GLU A N 1
ATOM 634 C CA . GLU A 1 104 ? 1.549 11.238 -10.555 1.00 29.15 403 GLU A CA 1
ATOM 635 C C . GLU A 1 104 ? 0.598 10.294 -9.826 1.00 22.10 403 GLU A C 1
ATOM 636 O O . GLU A 1 104 ? 0.925 9.137 -9.613 1.00 21.63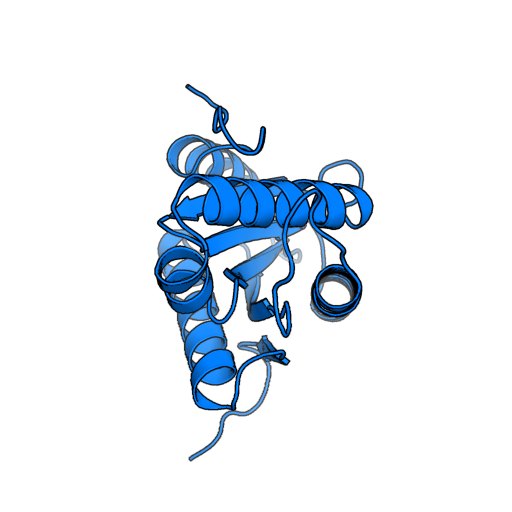 403 GLU A O 1
ATOM 642 N N . GLU A 1 105 ? -0.576 10.805 -9.447 1.00 24.46 404 GLU A N 1
ATOM 643 C CA . GLU A 1 105 ? -1.559 10.018 -8.701 1.00 24.91 404 GLU A CA 1
ATOM 644 C C . GLU A 1 105 ? -2.743 9.624 -9.595 1.00 23.46 404 GLU A C 1
ATOM 645 O O . GLU A 1 105 ? -3.101 10.335 -10.548 1.00 23.06 404 GLU A O 1
ATOM 651 N N . PHE A 1 106 ? -3.314 8.467 -9.277 1.00 21.47 405 PHE A N 1
ATOM 652 C CA . PHE A 1 106 ? -4.392 7.863 -10.053 1.00 21.24 405 PHE A CA 1
ATOM 653 C C . PHE A 1 106 ? -5.515 7.425 -9.130 1.00 18.97 405 PHE A C 1
ATOM 654 O O . PHE A 1 106 ? -5.299 7.183 -7.941 1.00 22.52 405 PHE A O 1
ATOM 662 N N . VAL A 1 107 ? -6.723 7.323 -9.670 1.00 19.92 406 VAL A N 1
ATOM 663 C CA . VAL A 1 107 ? -7.841 6.884 -8.861 1.00 19.20 406 VAL A CA 1
ATOM 664 C C . VAL A 1 107 ? -8.515 5.713 -9.545 1.00 21.76 406 VAL A C 1
ATOM 665 O O . VAL A 1 107 ? -8.662 5.694 -10.771 1.00 21.97 406 VAL A O 1
ATOM 669 N N . LEU A 1 108 ? -8.868 4.711 -8.746 1.00 19.38 407 LEU A N 1
ATOM 670 C CA . LEU A 1 108 ? -9.424 3.457 -9.236 1.00 19.13 407 LEU A CA 1
ATOM 671 C C . LEU A 1 108 ? -10.805 3.232 -8.629 1.00 22.02 407 LEU A C 1
ATOM 672 O O . LEU A 1 108 ? -10.964 3.280 -7.408 1.00 19.54 407 LEU A O 1
ATOM 677 N N . LEU A 1 109 ? -11.801 3.001 -9.477 1.00 19.98 408 LEU A N 1
ATOM 678 C CA . LEU A 1 109 ? -13.102 2.554 -8.992 1.00 21.59 408 LEU A CA 1
ATOM 679 C C . LEU A 1 109 ? -13.358 1.132 -9.473 1.00 20.78 408 LEU A C 1
ATOM 680 O O . LEU A 1 109 ? -13.292 0.864 -10.675 1.00 20.72 408 LEU A O 1
ATOM 685 N N . LEU A 1 110 ? -13.638 0.226 -8.536 1.00 20.75 409 LEU A N 1
ATOM 686 C CA . LEU A 1 110 ? -13.998 -1.149 -8.856 1.00 20.21 409 LEU A CA 1
ATOM 687 C C . LEU A 1 110 ? -15.464 -1.357 -8.504 1.00 21.59 409 LEU A C 1
ATOM 688 O O . LEU A 1 110 ? -15.778 -1.659 -7.363 1.00 24.68 409 LEU A O 1
ATOM 693 N N . PRO A 1 111 ? -16.368 -1.170 -9.477 1.00 22.96 410 PRO A N 1
ATOM 694 C CA . PRO A 1 111 ? -17.789 -1.295 -9.151 1.00 27.00 410 PRO A CA 1
ATOM 695 C C . PRO A 1 111 ? -18.120 -2.663 -8.562 1.00 26.05 410 PRO A C 1
ATOM 696 O O . PRO A 1 111 ? -17.612 -3.695 -9.022 1.00 25.18 410 PRO A O 1
ATOM 700 N N . HIS A 1 112 ? -18.920 -2.634 -7.498 1.00 28.63 411 HIS A N 1
ATOM 701 C CA . HIS A 1 112 ? -19.471 -3.819 -6.832 1.00 28.98 411 HIS A CA 1
ATOM 702 C C . HIS A 1 112 ? -18.438 -4.670 -6.093 1.00 29.02 411 HIS A C 1
ATOM 703 O O . HIS A 1 112 ? -18.776 -5.708 -5.546 1.00 33.19 411 HIS A O 1
ATOM 710 N N . ALA A 1 113 ? -17.184 -4.232 -6.053 1.00 25.92 412 ALA A N 1
ATOM 711 C CA . ALA A 1 113 ? -16.130 -5.016 -5.396 1.00 24.01 412 ALA A CA 1
ATOM 712 C C . ALA A 1 113 ? -16.172 -4.907 -3.875 1.00 23.35 412 ALA A C 1
ATOM 713 O O . ALA A 1 113 ? -16.539 -3.861 -3.335 1.00 29.05 412 ALA A O 1
ATOM 715 N N . ASP A 1 114 ? -15.793 -5.988 -3.187 1.00 23.65 413 ASP A N 1
ATOM 716 C CA . ASP A 1 114 ? -15.607 -5.941 -1.735 1.00 23.09 413 ASP A CA 1
ATOM 717 C C . ASP A 1 114 ? -14.130 -5.780 -1.389 1.00 23.76 413 ASP A C 1
ATOM 718 O O . ASP A 1 114 ? -13.299 -5.591 -2.280 1.00 23.07 413 ASP A O 1
ATOM 723 N N . ALA A 1 115 ? -13.799 -5.835 -0.098 1.00 22.92 414 ALA A N 1
ATOM 724 C CA . ALA A 1 115 ? -12.426 -5.570 0.325 1.00 23.81 414 ALA A CA 1
ATOM 725 C C . ALA A 1 115 ? -11.466 -6.588 -0.256 1.00 22.76 414 ALA A C 1
ATOM 726 O O . ALA A 1 115 ? -10.361 -6.248 -0.647 1.00 21.25 414 ALA A O 1
ATOM 728 N N . GLU A 1 116 ? -11.881 -7.848 -0.278 1.00 24.13 415 GLU A N 1
ATOM 729 C CA . GLU A 1 116 ? -11.000 -8.898 -0.771 1.00 24.53 415 GLU A CA 1
ATOM 730 C C . GLU A 1 116 ? -10.654 -8.645 -2.235 1.00 24.02 415 GLU A C 1
ATOM 731 O O . GLU A 1 116 ? -9.505 -8.800 -2.663 1.00 24.35 415 GLU A O 1
ATOM 737 N N . GLN A 1 117 ? -11.653 -8.237 -3.001 1.00 20.40 416 GLN A N 1
ATOM 738 C CA . GLN A 1 117 ? -11.445 -8.038 -4.437 1.00 22.21 416 GLN A CA 1
ATOM 739 C C . GLN A 1 117 ? -10.600 -6.797 -4.668 1.00 22.57 416 GLN A C 1
ATOM 740 O O . GLN A 1 117 ? -9.657 -6.829 -5.454 1.00 20.43 416 GLN A O 1
ATOM 746 N N . LEU A 1 118 ? -10.904 -5.729 -3.936 1.00 24.02 417 LEU A N 1
ATOM 747 C CA . LEU A 1 118 ? -10.156 -4.479 -4.083 1.00 20.58 417 LEU A CA 1
ATOM 748 C C . LEU A 1 118 ? -8.697 -4.735 -3.745 1.00 19.75 417 LEU A C 1
ATOM 749 O O . LEU A 1 118 ? -7.801 -4.337 -4.493 1.00 21.73 417 LEU A O 1
ATOM 754 N N . GLU A 1 119 ? -8.445 -5.415 -2.627 1.00 21.09 418 GLU A N 1
ATOM 755 C CA . GLU A 1 119 ? -7.066 -5.662 -2.235 1.00 20.53 418 GLU A CA 1
ATOM 756 C C . GLU A 1 119 ? -6.336 -6.547 -3.229 1.00 22.52 418 GLU A C 1
ATOM 757 O O . GLU A 1 119 ? -5.145 -6.337 -3.492 1.00 23.85 418 GLU A O 1
ATOM 763 N N . SER A 1 120 ? -7.037 -7.539 -3.779 1.00 23.55 419 SER A N 1
ATOM 764 C CA A SER A 1 120 ? -6.457 -8.390 -4.814 0.46 23.63 419 SER A CA 1
ATOM 765 C CA B SER A 1 120 ? -6.461 -8.391 -4.817 0.54 23.30 419 SER A CA 1
ATOM 766 C C . SER A 1 120 ? -6.008 -7.559 -6.011 1.00 21.73 419 SER A C 1
ATOM 767 O O . SER A 1 120 ? -4.883 -7.705 -6.495 1.00 25.68 419 SER A O 1
ATOM 772 N N . CYS A 1 121 ? -6.887 -6.686 -6.482 1.00 21.30 420 CYS A N 1
ATOM 773 C CA . CYS A 1 121 ? -6.570 -5.847 -7.630 1.00 20.66 420 CYS A CA 1
ATOM 774 C C . CYS A 1 121 ? -5.383 -4.940 -7.323 1.00 23.44 420 CYS A C 1
ATOM 775 O O . CYS A 1 121 ? -4.455 -4.821 -8.135 1.00 21.34 420 CYS A O 1
ATOM 778 N N . CYS A 1 122 ? -5.400 -4.298 -6.158 1.00 22.65 421 CYS A N 1
ATOM 779 C CA . CYS A 1 122 ? -4.348 -3.322 -5.870 1.00 21.58 421 CYS A CA 1
ATOM 780 C C . CYS A 1 122 ? -3.002 -4.033 -5.700 1.00 23.49 421 CYS A C 1
ATOM 781 O O . CYS A 1 122 ? -1.985 -3.548 -6.174 1.00 22.20 421 CYS A O 1
ATOM 784 N N . GLU A 1 123 ? -2.999 -5.219 -5.099 1.00 23.79 422 GLU A N 1
ATOM 785 C CA . GLU A 1 123 ? -1.755 -5.967 -4.966 1.00 21.92 422 GLU A CA 1
ATOM 786 C C . GLU A 1 123 ? -1.236 -6.411 -6.333 1.00 24.72 422 GLU A C 1
ATOM 787 O O . GLU A 1 123 ? -0.029 -6.390 -6.594 1.00 23.16 422 GLU A O 1
ATOM 793 N N . ARG A 1 124 ? -2.151 -6.819 -7.205 1.00 25.29 423 ARG A N 1
ATOM 794 C CA . ARG A 1 124 ? -1.768 -7.189 -8.561 1.00 25.52 423 ARG A CA 1
ATOM 795 C C . ARG A 1 124 ? -1.149 -6.003 -9.305 1.00 25.84 423 ARG A C 1
ATOM 796 O O . ARG A 1 124 ? -0.135 -6.162 -9.989 1.00 26.78 423 ARG A O 1
ATOM 804 N N . LEU A 1 125 ? -1.752 -4.821 -9.170 1.00 25.51 424 LEU A N 1
ATOM 805 C CA . LEU A 1 125 ? -1.202 -3.607 -9.776 1.00 22.76 424 LEU A CA 1
ATOM 806 C C . LEU A 1 125 ? 0.184 -3.287 -9.218 1.00 23.82 424 LEU A C 1
ATOM 807 O O . LEU A 1 125 ? 1.101 -2.909 -9.955 1.00 21.64 424 LEU A O 1
ATOM 812 N N . ARG A 1 126 ? 0.313 -3.381 -7.899 1.00 25.81 425 ARG A N 1
ATOM 813 C CA . ARG A 1 126 ? 1.562 -3.044 -7.238 1.00 25.49 425 ARG A CA 1
ATOM 814 C C . ARG A 1 126 ? 2.676 -3.949 -7.737 1.00 27.82 425 ARG A C 1
ATOM 815 O O . ARG A 1 126 ? 3.753 -3.483 -8.113 1.00 26.54 425 ARG A O 1
ATOM 823 N N . LEU A 1 127 ? 2.408 -5.249 -7.768 1.00 24.36 426 LEU A N 1
ATOM 824 C CA . LEU A 1 127 ? 3.452 -6.193 -8.128 1.00 28.28 426 LEU A CA 1
ATOM 825 C C . LEU A 1 127 ? 3.811 -6.052 -9.599 1.00 27.12 426 LEU A C 1
ATOM 826 O O . LEU A 1 127 ? 4.981 -6.155 -9.965 1.00 29.28 426 LEU A O 1
ATOM 831 N N . ALA A 1 128 ? 2.811 -5.783 -10.435 1.00 25.65 427 ALA A N 1
ATOM 832 C CA . ALA A 1 128 ? 3.014 -5.711 -11.883 1.00 28.72 427 ALA A CA 1
ATOM 833 C C . ALA A 1 128 ? 3.788 -4.460 -12.282 1.00 30.37 427 ALA A C 1
ATOM 834 O O . ALA A 1 128 ? 4.603 -4.496 -13.200 1.00 24.79 427 ALA A O 1
ATOM 836 N N . PHE A 1 129 ? 3.535 -3.353 -11.587 1.00 24.09 428 PHE A N 1
ATOM 837 C CA . PHE A 1 129 ? 4.236 -2.116 -11.894 1.00 24.60 428 PHE A CA 1
ATOM 838 C C . PHE A 1 129 ? 5.705 -2.260 -11.505 1.00 24.91 428 PHE A C 1
ATOM 839 O O . PHE A 1 129 ? 6.595 -1.784 -12.210 1.00 27.33 428 PHE A O 1
ATOM 847 N N . GLN A 1 130 ? 5.947 -2.926 -10.381 1.00 23.98 429 GLN A N 1
ATOM 848 C CA . GLN A 1 130 ? 7.300 -3.205 -9.921 1.00 29.08 429 GLN A CA 1
ATOM 849 C C . GLN A 1 130 ? 8.094 -4.013 -10.962 1.00 32.02 429 GLN A C 1
ATOM 850 O O . GLN A 1 130 ? 9.310 -3.871 -11.076 1.00 31.77 429 GLN A O 1
ATOM 856 N N . GLN A 1 131 ? 7.401 -4.847 -11.731 1.00 26.59 430 GLN A N 1
ATOM 857 C CA . GLN A 1 131 ? 8.072 -5.678 -12.736 1.00 29.99 430 GLN A CA 1
ATOM 858 C C . GLN A 1 131 ? 8.147 -4.992 -14.089 1.00 32.29 430 GLN A C 1
ATOM 859 O O . GLN A 1 131 ? 8.722 -5.534 -15.029 1.00 34.35 430 GLN A O 1
ATOM 865 N N . ALA A 1 132 ? 7.587 -3.789 -14.184 1.00 28.16 431 ALA A N 1
ATOM 866 C CA . ALA A 1 132 ? 7.477 -3.129 -15.474 1.00 32.78 431 ALA A CA 1
ATOM 867 C C . ALA A 1 132 ? 8.835 -2.627 -15.957 1.00 36.96 431 ALA A C 1
ATOM 868 O O . ALA A 1 132 ? 9.774 -2.444 -15.171 1.00 36.17 431 ALA A O 1
ATOM 870 N N . GLU A 1 133 ? 8.906 -2.413 -17.266 1.00 42.65 432 GLU A N 1
ATOM 871 C CA . GLU A 1 133 ? 10.101 -1.952 -17.963 1.00 50.83 432 GLU A CA 1
ATOM 872 C C . GLU A 1 133 ? 9.719 -0.857 -18.949 1.00 47.96 432 GLU A C 1
ATOM 873 O O . GLU A 1 133 ? 9.342 -1.160 -20.084 1.00 48.01 432 GLU A O 1
ATOM 879 N N . PRO A 1 134 ? 9.794 0.412 -18.516 1.00 48.76 433 PRO A N 1
ATOM 880 C CA . PRO A 1 134 ? 9.411 1.484 -19.434 1.00 45.55 433 PRO A CA 1
ATOM 881 C C . PRO A 1 134 ? 10.416 1.604 -20.579 1.00 52.94 433 PRO A C 1
ATOM 882 O O . PRO A 1 134 ? 11.616 1.543 -20.316 1.00 54.64 433 PRO A O 1
ATOM 886 N N . VAL A 1 135 ? 9.944 1.764 -21.815 1.00 58.27 434 VAL A N 1
ATOM 887 C CA . VAL A 1 135 ? 10.851 1.825 -22.957 1.00 58.66 434 VAL A CA 1
ATOM 888 C C . VAL A 1 135 ? 11.790 3.019 -22.810 1.00 61.90 434 VAL A C 1
ATOM 889 O O . VAL A 1 135 ? 11.402 4.075 -22.307 1.00 59.76 434 VAL A O 1
ATOM 893 N N . GLY A 1 136 ? 13.041 2.821 -23.209 1.00 61.60 435 GLY A N 1
ATOM 894 C CA . GLY A 1 136 ? 14.017 3.893 -23.246 1.00 65.38 435 GLY A CA 1
ATOM 895 C C . GLY A 1 136 ? 14.319 4.596 -21.939 1.00 66.95 435 GLY A C 1
ATOM 896 O O . GLY A 1 136 ? 14.748 5.751 -21.949 1.00 67.71 435 GLY A O 1
ATOM 897 N N . VAL A 1 137 ? 14.088 3.923 -20.817 1.00 65.69 436 VAL A N 1
ATOM 898 C CA . VAL A 1 137 ? 14.557 4.448 -19.544 1.00 66.41 436 VAL A CA 1
ATOM 899 C C . VAL A 1 137 ? 15.238 3.375 -18.716 1.00 69.08 436 VAL A C 1
ATOM 900 O O . VAL A 1 137 ? 15.078 2.176 -18.959 1.00 72.41 436 VAL A O 1
ATOM 904 N N . THR A 1 138 ? 15.994 3.825 -17.724 1.00 68.20 437 THR A N 1
ATOM 905 C CA . THR A 1 138 ? 16.731 2.921 -16.857 1.00 68.15 437 THR A CA 1
ATOM 906 C C . THR A 1 138 ? 16.536 3.317 -15.398 1.00 64.99 437 THR A C 1
ATOM 907 O O . THR A 1 138 ? 17.493 3.530 -14.645 1.00 68.44 437 THR A O 1
ATOM 911 N N . VAL A 1 139 ? 15.273 3.425 -15.015 1.00 63.17 438 VAL A N 1
ATOM 912 C CA . VAL A 1 139 ? 14.929 3.710 -13.636 1.00 66.03 438 VAL A CA 1
ATOM 913 C C . VAL A 1 139 ? 15.443 2.606 -12.715 1.00 69.70 438 VAL A C 1
ATOM 914 O O . VAL A 1 139 ? 15.591 1.452 -13.129 1.00 70.55 438 VAL A O 1
ATOM 918 N N . ASP A 1 140 ? 15.737 2.971 -11.470 1.00 68.75 439 ASP A N 1
ATOM 919 C CA . ASP A 1 140 ? 16.185 2.001 -10.478 1.00 70.99 439 ASP A CA 1
ATOM 920 C C . ASP A 1 140 ? 15.047 1.056 -10.151 1.00 68.89 439 ASP A C 1
ATOM 921 O O . ASP A 1 140 ? 15.044 -0.116 -10.534 1.00 70.91 439 ASP A O 1
ATOM 926 N N . THR A 1 141 ? 14.070 1.594 -9.436 1.00 64.95 440 THR A N 1
ATOM 927 C CA . THR A 1 141 ? 12.922 0.822 -9.022 1.00 61.15 440 THR A CA 1
ATOM 928 C C . THR A 1 141 ? 11.646 1.566 -9.358 1.00 52.68 440 THR A C 1
ATOM 929 O O . THR A 1 141 ? 11.547 2.779 -9.167 1.00 53.04 440 THR A O 1
ATOM 933 N N . LEU A 1 142 ? 10.676 0.833 -9.887 1.00 41.82 441 LEU A N 1
ATOM 934 C CA . LEU A 1 142 ? 9.327 1.347 -9.998 1.00 38.12 441 LEU A CA 1
ATOM 935 C C . LEU A 1 142 ? 8.533 0.730 -8.866 1.00 35.19 441 LEU A C 1
ATOM 936 O O . LEU A 1 142 ? 8.658 -0.461 -8.613 1.00 29.79 441 LEU A O 1
ATOM 941 N N . SER A 1 143 ? 7.746 1.533 -8.160 1.00 28.43 442 SER A N 1
ATOM 942 C CA . SER A 1 143 ? 6.825 0.970 -7.177 1.00 26.05 442 SER A CA 1
ATOM 943 C C . SER A 1 143 ? 5.615 1.875 -6.994 1.00 25.77 442 SER A C 1
ATOM 944 O O . SER A 1 143 ? 5.634 3.041 -7.394 1.00 24.29 442 SER A O 1
ATOM 947 N N . LEU A 1 144 ? 4.556 1.304 -6.426 1.00 24.88 443 LEU A N 1
ATOM 948 C CA . LEU A 1 144 ? 3.300 2.008 -6.136 1.00 25.25 443 LEU A CA 1
ATOM 949 C C . LEU A 1 144 ? 3.003 2.059 -4.654 1.00 23.75 443 LEU A C 1
ATOM 950 O O . LEU A 1 144 ? 3.327 1.116 -3.934 1.00 25.54 443 LEU A O 1
ATOM 955 N N . SER A 1 145 ? 2.355 3.137 -4.204 1.00 19.81 444 SER A N 1
ATOM 956 C CA . SER A 1 145 ? 1.700 3.166 -2.898 1.00 20.13 444 SER A CA 1
ATOM 957 C C . SER A 1 145 ? 0.200 3.309 -3.139 1.00 20.11 444 SER A C 1
ATOM 958 O O . SER A 1 145 ? -0.220 4.056 -4.024 1.00 20.56 444 SER A O 1
ATOM 961 N N . VAL A 1 146 ? -0.609 2.593 -2.362 1.00 18.06 445 VAL A N 1
ATOM 962 C CA . VAL A 1 146 ? -2.052 2.605 -2.581 1.00 17.80 445 VAL A CA 1
ATOM 963 C C . VAL A 1 146 ? -2.819 2.768 -1.276 1.00 19.15 445 VAL A C 1
ATOM 964 O O . VAL A 1 146 ? -2.500 2.112 -0.285 1.00 19.64 445 VAL A O 1
ATOM 968 N N . GLY A 1 147 ? -3.820 3.649 -1.288 1.00 18.83 446 GLY A N 1
ATOM 969 C CA . GLY A 1 147 ? -4.772 3.740 -0.198 1.00 18.59 446 GLY A CA 1
ATOM 970 C C . GLY A 1 147 ? -6.131 3.232 -0.647 1.00 19.60 446 GLY A C 1
ATOM 971 O O . GLY A 1 147 ? -6.650 3.682 -1.668 1.00 21.64 446 GLY A O 1
ATOM 972 N N . MET A 1 148 ? -6.700 2.287 0.103 1.00 18.17 447 MET A N 1
ATOM 973 C CA . MET A 1 148 ? -7.920 1.612 -0.315 1.00 18.25 447 MET A CA 1
ATOM 974 C C . MET A 1 148 ? -9.069 1.872 0.639 1.00 19.96 447 MET A C 1
ATOM 975 O O . MET A 1 148 ? -8.865 1.915 1.843 1.00 18.24 447 MET A O 1
ATOM 980 N N . THR A 1 149 ? -10.275 2.020 0.099 1.00 18.83 448 THR A N 1
ATOM 981 C CA . THR A 1 149 ? -11.460 2.112 0.939 1.00 17.60 448 THR A CA 1
ATOM 982 C C . THR A 1 149 ? -12.668 1.518 0.221 1.00 24.73 448 THR A C 1
ATOM 983 O O . THR A 1 149 ? -12.616 1.268 -0.978 1.00 23.55 448 THR A O 1
ATOM 987 N N . LEU A 1 150 ? -13.748 1.273 0.955 1.00 22.92 449 LEU A N 1
ATOM 988 C CA . LEU A 1 150 ? -14.985 0.805 0.336 1.00 20.32 449 LEU A CA 1
ATOM 989 C C . LEU A 1 150 ? -16.031 1.904 0.334 1.00 22.52 449 LEU A C 1
ATOM 990 O O . LEU A 1 150 ? -16.087 2.717 1.265 1.00 25.05 449 LEU A O 1
ATOM 995 N N . LEU A 1 151 ? -16.844 1.920 -0.718 1.00 21.82 450 LEU A N 1
ATOM 996 C CA . LEU A 1 151 ? -17.863 2.951 -0.934 1.00 26.87 450 LEU A CA 1
ATOM 997 C C . LEU A 1 151 ? -19.241 2.377 -0.675 1.00 25.62 450 LEU A C 1
ATOM 998 O O . LEU A 1 151 ? -19.621 1.413 -1.324 1.00 30.17 450 LEU A O 1
ATOM 1003 N N . TYR A 1 152 ? -19.990 2.971 0.247 1.00 24.25 451 TYR A N 1
ATOM 1004 C CA . TYR A 1 152 ? -21.319 2.465 0.582 1.00 28.95 451 TYR A CA 1
ATOM 1005 C C . TYR A 1 152 ? -22.400 3.479 0.203 1.00 34.62 451 TYR A C 1
ATOM 1006 O O . TYR A 1 152 ? -22.119 4.661 0.021 1.00 31.30 451 TYR A O 1
ATOM 1015 N N . ALA A 1 153 ? -23.632 3.009 0.052 1.00 35.31 452 ALA A N 1
ATOM 1016 C CA . ALA A 1 153 ? -24.743 3.914 -0.212 1.00 39.66 452 ALA A CA 1
ATOM 1017 C C . ALA A 1 153 ? -24.848 4.923 0.928 1.00 40.29 452 ALA A C 1
ATOM 1018 O O . ALA A 1 153 ? -24.645 4.569 2.093 1.00 44.00 452 ALA A O 1
ATOM 1020 N N . ASP A 1 154 ? -25.152 6.167 0.564 1.00 40.86 453 ASP A N 1
ATOM 1021 C CA . ASP A 1 154 ? -25.219 7.329 1.464 1.00 42.56 453 ASP A CA 1
ATOM 1022 C C . ASP A 1 154 ? -23.838 7.928 1.741 1.00 41.23 453 ASP A C 1
ATOM 1023 O O . ASP A 1 154 ? -23.742 8.979 2.377 1.00 44.20 453 ASP A O 1
ATOM 1028 N N . ASP A 1 155 ? -22.769 7.283 1.276 1.00 36.70 454 ASP A N 1
ATOM 1029 C CA . ASP A 1 155 ? -21.454 7.924 1.341 1.00 35.45 454 ASP A CA 1
ATOM 1030 C C . ASP A 1 155 ? -21.424 9.040 0.314 1.00 30.44 454 ASP A C 1
ATOM 1031 O O . ASP A 1 155 ? -22.088 8.955 -0.721 1.00 30.85 454 ASP A O 1
ATOM 1036 N N . ASP A 1 156 ? -20.633 10.070 0.586 1.00 27.49 455 ASP A N 1
ATOM 1037 C CA . ASP A 1 156 ? -20.349 11.105 -0.401 1.00 28.23 455 ASP A CA 1
ATOM 1038 C C . ASP A 1 156 ? -18.996 10.808 -1.029 1.00 28.27 455 ASP A C 1
ATOM 1039 O O . ASP A 1 156 ? -18.069 10.390 -0.332 1.00 26.00 455 ASP A O 1
ATOM 1044 N N . LEU A 1 157 ? -18.877 11.021 -2.338 1.00 28.49 456 LEU A N 1
ATOM 1045 C CA . LEU A 1 157 ? -17.648 10.647 -3.039 1.00 26.86 456 LEU A CA 1
ATOM 1046 C C . LEU A 1 157 ? -16.444 11.401 -2.479 1.00 24.89 456 LEU A C 1
ATOM 1047 O O . LEU A 1 157 ? -15.400 10.812 -2.254 1.00 27.83 456 LEU A O 1
ATOM 1052 N N . ASP A 1 158 ? -16.580 12.699 -2.211 1.00 25.25 457 ASP A N 1
ATOM 1053 C CA . ASP A 1 158 ? -15.410 13.440 -1.777 1.00 23.19 457 ASP A CA 1
ATOM 1054 C C . ASP A 1 158 ? -14.932 12.993 -0.395 1.00 26.02 457 ASP A C 1
ATOM 1055 O O . ASP A 1 158 ? -13.727 12.939 -0.156 1.00 25.96 457 ASP A O 1
ATOM 1060 N N . GLU A 1 159 ? -15.848 12.630 0.500 1.00 25.24 458 GLU A N 1
ATOM 1061 C CA . GLU A 1 159 ? -15.418 12.128 1.814 1.00 27.07 458 GLU A CA 1
ATOM 1062 C C . GLU A 1 159 ? -14.757 10.751 1.698 1.00 23.49 458 GLU A C 1
ATOM 1063 O O . GLU A 1 159 ? -13.803 10.467 2.412 1.00 24.20 458 GLU A O 1
ATOM 1069 N N . ALA A 1 160 ? -15.238 9.919 0.780 1.00 24.04 459 ALA A N 1
ATOM 1070 C CA . ALA A 1 160 ? -14.619 8.619 0.540 1.00 21.96 459 ALA A CA 1
ATOM 1071 C C . ALA A 1 160 ? -13.207 8.765 -0.043 1.00 23.69 459 ALA A C 1
ATOM 1072 O O . ALA A 1 160 ? -12.292 8.021 0.323 1.00 22.38 459 ALA A O 1
ATOM 1074 N N . LEU A 1 161 ? -13.036 9.697 -0.975 1.00 24.67 460 LEU A N 1
ATOM 1075 C CA . LEU A 1 161 ? -11.710 9.989 -1.511 1.00 24.07 460 LEU A CA 1
ATOM 1076 C C . LEU A 1 161 ? -10.772 10.438 -0.395 1.00 24.53 460 LEU A C 1
ATOM 1077 O O . LEU A 1 161 ? -9.598 10.065 -0.378 1.00 24.53 460 LEU A O 1
ATOM 1082 N N . GLN A 1 162 ? -11.300 11.225 0.540 1.00 20.98 461 GLN A N 1
ATOM 1083 C CA . GLN A 1 162 ? -10.523 11.675 1.688 1.00 22.52 461 GLN A CA 1
ATOM 1084 C C . GLN A 1 162 ? -10.051 10.484 2.512 1.00 22.37 461 GLN A C 1
ATOM 1085 O O . GLN A 1 162 ? -8.885 10.419 2.884 1.00 21.83 461 GLN A O 1
ATOM 1091 N N . ARG A 1 163 ? -10.959 9.542 2.778 1.00 24.52 462 ARG A N 1
ATOM 1092 C CA . ARG A 1 163 ? -10.636 8.309 3.509 1.00 25.42 462 ARG A CA 1
ATOM 1093 C C . ARG A 1 163 ? -9.534 7.529 2.801 1.00 21.66 462 ARG A C 1
ATOM 1094 O O . ARG A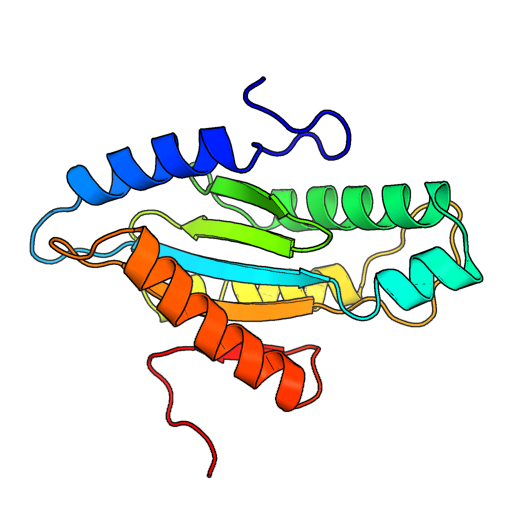 1 163 ? -8.581 7.086 3.428 1.00 20.52 462 ARG A O 1
ATOM 1102 N N . ALA A 1 164 ? -9.690 7.338 1.495 1.00 23.01 463 ALA A N 1
ATOM 1103 C CA . ALA A 1 164 ? -8.664 6.656 0.705 1.00 22.62 463 ALA A CA 1
ATOM 1104 C C . ALA A 1 164 ? -7.315 7.362 0.794 1.00 22.98 463 ALA A C 1
ATOM 1105 O O . ALA A 1 164 ? -6.260 6.730 0.871 1.00 19.98 463 ALA A O 1
ATOM 1107 N N . ASP A 1 165 ? -7.345 8.681 0.805 1.00 22.76 464 ASP A N 1
ATOM 1108 C CA . ASP A 1 165 ? -6.106 9.442 0.826 1.00 22.98 464 ASP A CA 1
ATOM 1109 C C . ASP A 1 165 ? -5.395 9.312 2.175 1.00 21.50 464 ASP A C 1
ATOM 1110 O O . ASP A 1 165 ? -4.163 9.377 2.255 1.00 20.31 464 ASP A O 1
ATOM 1115 N N . GLN A 1 166 ? -6.177 9.119 3.233 1.00 20.47 465 GLN A N 1
ATOM 1116 C CA . GLN A 1 166 ? -5.614 8.849 4.552 1.00 20.55 465 GLN A CA 1
ATOM 1117 C C . GLN A 1 166 ? -4.878 7.513 4.575 1.00 22.22 465 GLN A C 1
ATOM 1118 O O . GLN A 1 166 ? -3.765 7.415 5.101 1.00 20.04 465 GLN A O 1
ATOM 1124 N N . ALA A 1 167 ? -5.494 6.484 4.006 1.00 20.35 466 ALA A N 1
ATOM 1125 C CA . ALA A 1 167 ? -4.810 5.198 3.875 1.00 20.53 466 ALA A CA 1
ATOM 1126 C C . ALA A 1 167 ? -3.565 5.325 2.989 1.00 21.92 466 ALA A C 1
ATOM 1127 O O . ALA A 1 167 ? -2.526 4.700 3.251 1.00 19.78 466 ALA A O 1
ATO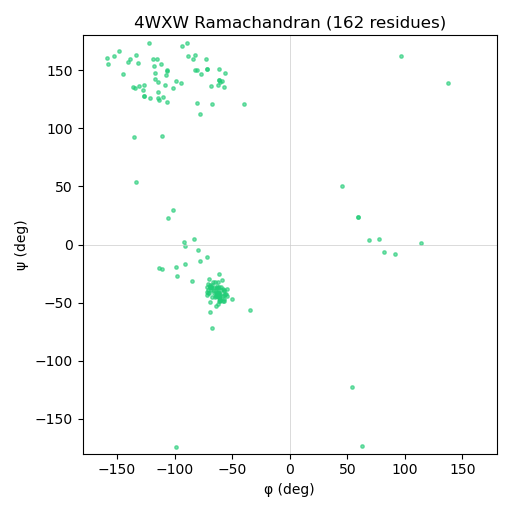M 1129 N N . LEU A 1 168 ? -3.657 6.138 1.936 1.00 20.21 467 LEU A N 1
ATOM 1130 C CA . LEU A 1 168 ? -2.509 6.331 1.055 1.00 18.49 467 LEU A CA 1
ATOM 1131 C C . LEU A 1 168 ? -1.364 6.989 1.810 1.00 21.15 467 LEU A C 1
ATOM 1132 O O . LEU A 1 168 ? -0.194 6.629 1.645 1.00 21.35 467 LEU A O 1
ATOM 1137 N N . TYR A 1 169 ? -1.705 7.968 2.635 1.00 19.89 468 TYR A N 1
ATOM 1138 C CA . TYR A 1 169 ? -0.713 8.599 3.483 1.00 23.74 468 TYR A CA 1
ATOM 1139 C C . TYR A 1 169 ? 0.013 7.574 4.347 1.00 23.27 468 TYR A C 1
ATOM 1140 O O . TYR A 1 169 ? 1.235 7.625 4.478 1.00 23.86 468 TYR A O 1
ATOM 1149 N N . ARG A 1 170 ? -0.737 6.629 4.915 1.00 21.29 469 ARG A N 1
ATOM 1150 C CA . ARG A 1 170 ? -0.139 5.602 5.750 1.00 26.42 469 ARG A CA 1
ATOM 1151 C C . ARG A 1 170 ? 0.768 4.687 4.942 1.00 24.05 469 ARG A C 1
ATOM 1152 O O . ARG A 1 170 ? 1.822 4.276 5.416 1.00 24.26 469 ARG A O 1
ATOM 1160 N N . ALA A 1 171 ? 0.361 4.382 3.715 1.00 20.49 470 ALA A N 1
ATOM 1161 C CA . ALA A 1 171 ? 1.183 3.578 2.805 1.00 22.80 470 ALA A CA 1
ATOM 1162 C C . ALA A 1 171 ? 2.509 4.280 2.521 1.00 23.28 470 ALA A C 1
ATOM 1163 O O . ALA A 1 171 ? 3.568 3.658 2.561 1.00 26.00 470 ALA A O 1
ATOM 1165 N N . LYS A 1 172 ? 2.442 5.579 2.244 1.00 24.01 471 LYS A N 1
ATOM 1166 C CA . LYS A 1 172 ? 3.636 6.396 1.987 1.00 23.56 471 LYS A CA 1
ATOM 1167 C C . LYS A 1 172 ? 4.535 6.484 3.219 1.00 28.99 471 LYS A C 1
ATOM 1168 O O . LYS A 1 172 ? 5.727 6.185 3.152 1.00 28.08 471 LYS A O 1
ATOM 1174 N N . ARG A 1 173 ? 3.954 6.888 4.347 1.00 24.80 472 ARG A N 1
ATOM 1175 C CA . ARG A 1 173 ? 4.715 7.008 5.586 1.00 29.00 472 ARG A CA 1
ATOM 1176 C C . ARG A 1 173 ? 5.295 5.672 6.032 1.00 31.65 472 ARG A C 1
ATOM 1177 O O . ARG A 1 173 ? 6.306 5.636 6.732 1.00 31.24 472 ARG A O 1
ATOM 1185 N N . GLY A 1 174 ? 4.659 4.577 5.623 1.00 27.08 473 GLY A N 1
ATOM 1186 C CA . GLY A 1 174 ? 5.105 3.247 5.995 1.00 30.44 473 GLY A CA 1
ATOM 1187 C C . GLY A 1 174 ? 6.211 2.689 5.119 1.00 29.62 473 GLY A C 1
ATOM 1188 O O . GLY A 1 174 ? 6.601 1.538 5.275 1.00 35.37 473 GLY A O 1
ATOM 1189 N N . GLY A 1 175 ? 6.716 3.490 4.184 1.00 28.90 474 GLY A N 1
ATOM 1190 C CA . GLY A 1 175 ? 7.847 3.054 3.379 1.00 30.20 474 GLY A CA 1
ATOM 1191 C C . GLY A 1 175 ? 7.564 2.847 1.898 1.00 27.02 474 GLY A C 1
ATOM 1192 O O . GLY A 1 175 ? 8.458 2.464 1.153 1.00 28.22 474 GLY A O 1
ATOM 1193 N N . ARG A 1 176 ? 6.325 3.118 1.483 1.00 25.50 475 ARG A N 1
ATOM 1194 C CA . ARG A 1 176 ? 5.882 3.000 0.082 1.00 23.37 475 ARG A CA 1
ATOM 1195 C C . ARG A 1 176 ? 5.977 1.567 -0.413 1.00 24.58 475 ARG A C 1
ATOM 1196 O O . ARG A 1 176 ? 6.238 0.652 0.374 1.00 25.91 475 ARG A O 1
ATOM 1204 N N . ASN A 1 177 ? 5.732 1.370 -1.709 1.00 22.26 476 ASN A N 1
ATOM 1205 C CA . ASN A 1 177 ? 5.590 0.018 -2.255 1.00 25.12 476 ASN A CA 1
ATOM 1206 C C . ASN A 1 177 ? 4.692 -0.867 -1.374 1.00 24.46 476 ASN A C 1
ATOM 1207 O O . ASN A 1 177 ? 5.065 -1.986 -0.988 1.00 27.18 476 ASN A O 1
ATOM 1212 N N . ARG A 1 178 ? 3.515 -0.355 -1.031 1.00 22.34 477 ARG A N 1
ATOM 1213 C CA . ARG A 1 178 ? 2.576 -1.105 -0.214 1.00 22.60 477 ARG A CA 1
ATOM 1214 C C . ARG A 1 178 ? 1.163 -0.570 -0.393 1.00 22.41 477 ARG A C 1
ATOM 1215 O O . ARG A 1 178 ? 0.974 0.557 -0.845 1.00 20.13 477 ARG A O 1
ATOM 1223 N N . CYS A 1 179 ? 0.180 -1.398 -0.037 1.00 22.50 478 CYS A N 1
ATOM 1224 C CA . CYS A 1 179 ? -1.230 -1.019 -0.082 1.00 23.19 478 CYS A CA 1
ATOM 1225 C C . CYS A 1 179 ? -1.760 -0.999 1.333 1.00 24.70 478 CYS A C 1
ATOM 1226 O O . CYS A 1 179 ? -1.640 -1.993 2.040 1.00 23.58 478 CYS A O 1
ATOM 1229 N N . ASP A 1 180 ? -2.358 0.114 1.743 1.00 21.37 479 ASP A N 1
ATOM 1230 C CA . ASP A 1 180 ? -2.999 0.195 3.049 1.00 22.75 479 ASP A CA 1
ATOM 1231 C C . ASP A 1 180 ? -4.481 0.477 2.875 1.00 22.51 479 ASP A C 1
ATOM 1232 O O . ASP A 1 180 ? -4.903 0.953 1.829 1.00 22.21 479 ASP A O 1
ATOM 1237 N N . ALA A 1 181 ? -5.277 0.184 3.896 1.00 21.88 480 ALA A N 1
ATOM 1238 C CA . ALA A 1 181 ? -6.727 0.327 3.756 1.00 21.24 480 ALA A CA 1
ATOM 1239 C C . ALA A 1 181 ? -7.379 0.939 4.991 1.00 23.20 480 ALA A C 1
ATOM 1240 O O . ALA A 1 181 ? -6.809 0.910 6.090 1.00 22.65 480 ALA A O 1
ATOM 1242 N N . THR A 1 182 ? -8.575 1.486 4.808 1.00 19.65 481 THR A N 1
ATOM 1243 C CA . THR A 1 182 ? -9.277 2.132 5.913 1.00 21.01 481 THR A CA 1
ATOM 1244 C C . THR A 1 182 ? -9.933 1.126 6.849 1.00 25.15 481 THR A C 1
ATOM 1245 O O . THR A 1 182 ? -10.365 1.485 7.937 1.00 22.20 481 THR A O 1
ATOM 1249 N N . TRP A 1 183 ? -10.030 -0.122 6.406 1.00 21.68 482 TRP A N 1
ATOM 1250 C CA . TRP A 1 183 ? -10.641 -1.177 7.200 1.00 24.53 482 TRP A CA 1
ATOM 1251 C C . TRP A 1 183 ? -9.608 -1.931 8.046 1.00 27.20 482 TRP A C 1
ATOM 1252 O O . TRP A 1 183 ? -9.932 -2.895 8.744 1.00 28.37 482 TRP A O 1
ATOM 1263 N N . GLU A 1 184 ? -8.360 -1.498 7.964 1.00 27.48 483 GLU A N 1
ATOM 1264 C CA . GLU A 1 184 ? -7.276 -2.121 8.716 1.00 31.31 483 GLU A CA 1
ATOM 1265 C C . GLU A 1 184 ? -6.856 -1.231 9.869 1.00 31.70 483 GLU A C 1
ATOM 1266 O O . GLU A 1 184 ? -6.964 -0.015 9.775 1.00 32.36 483 GLU A O 1
ATOM 1272 N N . VAL A 1 185 ? -6.376 -1.849 10.947 1.00 34.99 484 VAL A N 1
ATOM 1273 C CA . VAL A 1 185 ? -5.862 -1.131 12.112 1.00 30.39 484 VAL A CA 1
ATOM 1274 C C . VAL A 1 185 ? -4.648 -0.276 11.742 1.00 40.18 484 VAL A C 1
ATOM 1275 O O . VAL A 1 185 ? -3.770 -0.724 11.001 1.00 44.01 484 VAL A O 1
ATOM 1279 N N . THR A 1 186 ? -4.598 0.948 12.257 1.00 38.41 485 THR A N 1
ATOM 1280 C CA . THR A 1 186 ? -3.482 1.845 11.964 1.00 46.02 485 THR A CA 1
ATOM 1281 C C . THR A 1 186 ? -2.376 1.776 13.016 1.00 51.44 485 THR A C 1
ATOM 1282 O O . THR A 1 186 ? -2.536 1.160 14.078 1.00 44.03 485 THR A O 1
ATOM 1286 N N . SER A 1 187 ? -1.258 2.424 12.702 1.00 54.12 486 SER A N 1
ATOM 1287 C CA . SER A 1 187 ? -0.134 2.570 13.622 1.00 60.37 486 SER A CA 1
ATOM 1288 C C . SER A 1 187 ? -0.352 3.732 14.594 1.00 62.97 486 SER A C 1
ATOM 1289 O O . SER A 1 187 ? -1.212 4.593 14.369 1.00 61.93 486 SER A O 1
ATOM 1292 N N . ALA A 1 188 ? 0.431 3.737 15.673 1.00 62.66 487 ALA A N 1
ATOM 1293 C CA . ALA A 1 188 ? 0.539 4.875 16.593 1.00 65.79 487 ALA A CA 1
ATOM 1294 C C . ALA A 1 188 ? 1.608 4.595 17.647 1.00 68.75 487 ALA A C 1
ATOM 1295 O O . ALA A 1 188 ? 2.119 3.477 17.749 1.00 67.07 487 ALA A O 1
#

Nearest PDB structures (foldseek):
  4wxw-assembly1_A  TM=1.006E+00  e=4.506E-36  Pseudomonas aeruginosa PAO1
  4wxo-assembly1_A  TM=9.939E-01  e=1.669E-30  Pseudomonas aeruginosa PAO1
  7e6g-assembly1_B  TM=9.478E-01  e=1.689E-15  Pseudomonas aeruginosa
  6et7-assembly1_B  TM=9.428E-01  e=4.356E-15  Idiomarina sp. A28L
  5llw-assembly1_B  TM=9.166E-01  e=3.839E-15  Idiomarina sp. A28L

InterPro domains:
  IPR000160 GGDEF domain [PF00990] (324-477)
  IPR000160 GGDEF domain [PS50887] (352-483)
  IPR000160 GGDEF domain [SM00267] (312-481)
  IPR000160 GGDEF domain [TIGR00254] (319-479)
  IPR000160 GGDEF domain [cd01949] (325-478)
  IPR029787 Nucleotide cyclase [SSF55073] (328-478)
  IPR043128 Reverse transcriptase/Diguanylate cyclase domain [G3DSA:3.30.70.270] (323-487)
  IPR050469 Diguanylate cyclase Dgc-like, bacteria [PTHR45138] (271-478)

Solvent-accessible surface area: 8929 Å² total; per-residue (Å²): 177,28,66,25,178,55,8,44,10,63,34,108,193,36,0,40,157,63,0,48,167,22,17,151,85,16,114,115,142,142,34,4,0,0,0,0,0,5,2,2,66,26,135,125,10,29,125,172,50,29,146,61,4,0,57,72,1,9,78,20,0,0,60,25,0,114,95,12,37,118,155,52,20,14,7,0,45,44,42,57,20,34,0,0,0,3,3,25,128,0,59,28,132,88,0,60,59,12,0,51,140,0,37,87,34,1,71,138,23,154,12,116,74,26,119,27,104,81,6,8,0,0,0,0,0,6,27,0,107,30,149,43,85,11,101,88,5,8,98,140,0,58,74,0,0,132,57,0,54,180,41,61,72,50,98,19,15,1,45,91,77,151,74,100,157

Secondary structure (DSSP, 8-state):
--B-TTT-SBPHHHHHHHHHHHHHT--TT-EEEEEEEEETTHHHHHHHH-HHHHHHHHHHHHHHHHTT--TT-EEEEEETTEEEEEETT--HHHHHHHHHHHHHHHHT---TT---S---EEEEEEEEETT--HHHHHHHHHHHHHHHHHTTSSEEEETTSPPP-

CATH classification: 3.30.70.270